Protein AF-A0A529VS58-F1 (afdb_monomer_lite)

Radius of gyration: 10.94 Å; chains: 1; bounding box: 32×13×22 Å

Sequence (46 aa):
AIAAQRSLSLAALVAEIDETRTRDANLSSALRLYVLAWAKRGGAGS

pLDDT: mean 91.97, std 10.41, range [50.31, 98.19]

Structure (mmCIF, N/CA/C/O backbone):
data_AF-A0A529VS58-F1
#
_entry.id   AF-A0A529VS58-F1
#
loop_
_atom_site.group_PDB
_atom_site.id
_atom_site.type_symbol
_atom_site.label_atom_id
_atom_site.label_alt_id
_atom_site.label_comp_id
_atom_site.label_asym_id
_atom_site.label_entity_id
_atom_site.label_seq_id
_atom_site.pdbx_PDB_ins_code
_atom_site.Cartn_x
_atom_site.Cartn_y
_atom_site.Cartn_z
_atom_site.occupancy
_atom_site.B_iso_or_equiv
_atom_site.auth_seq_id
_atom_site.auth_comp_id
_atom_site.auth_asym_id
_atom_site.auth_atom_id
_atom_site.pdbx_PDB_model_num
ATOM 1 N N . ALA A 1 1 ? -7.102 4.054 4.804 1.00 83.94 1 ALA A N 1
ATOM 2 C CA . ALA A 1 1 ? -8.024 2.979 4.379 1.00 83.94 1 ALA A CA 1
ATOM 3 C C . ALA A 1 1 ? -7.299 1.643 4.210 1.00 83.94 1 ALA A C 1
ATOM 5 O O . ALA A 1 1 ? -7.532 0.766 5.024 1.00 83.94 1 ALA A O 1
ATOM 6 N N . ILE A 1 2 ? -6.369 1.503 3.254 1.00 94.00 2 ILE A N 1
ATOM 7 C CA . ILE A 1 2 ? -5.730 0.209 2.922 1.00 94.00 2 ILE A CA 1
ATOM 8 C C . ILE A 1 2 ? -5.043 -0.470 4.119 1.00 94.00 2 ILE A C 1
ATOM 10 O O . ILE A 1 2 ? -5.349 -1.616 4.427 1.00 94.00 2 ILE A O 1
ATOM 14 N N . ALA A 1 3 ? -4.138 0.234 4.810 1.00 95.50 3 ALA A N 1
ATOM 15 C CA . ALA A 1 3 ? -3.407 -0.330 5.951 1.00 95.50 3 ALA A CA 1
ATOM 16 C C . ALA A 1 3 ? -4.357 -0.747 7.088 1.00 95.50 3 ALA A C 1
ATOM 18 O O . ALA A 1 3 ? -4.246 -1.847 7.612 1.00 95.50 3 ALA A O 1
ATOM 19 N N . ALA A 1 4 ? -5.357 0.089 7.388 1.00 94.56 4 ALA A N 1
ATOM 20 C CA . ALA A 1 4 ? -6.365 -0.191 8.409 1.00 94.56 4 ALA A CA 1
ATOM 21 C C . ALA A 1 4 ? -7.252 -1.400 8.058 1.00 94.56 4 ALA A C 1
ATOM 23 O O . ALA A 1 4 ? -7.467 -2.250 8.913 1.00 94.56 4 ALA A O 1
ATOM 24 N N . GLN A 1 5 ? -7.704 -1.522 6.801 1.00 93.88 5 GLN A N 1
ATOM 25 C CA . GLN A 1 5 ? -8.460 -2.691 6.315 1.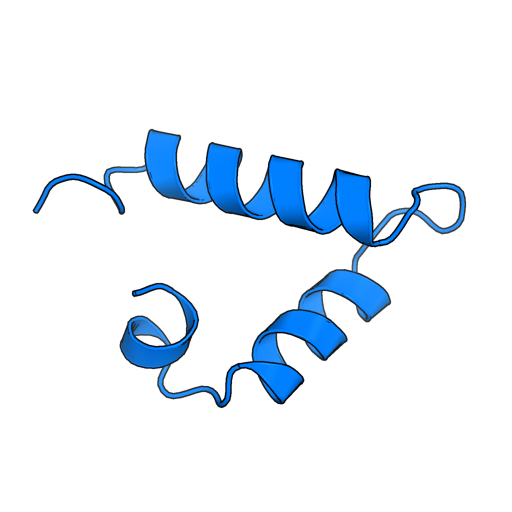00 93.88 5 GLN A CA 1
ATOM 26 C C . GLN A 1 5 ? -7.663 -3.994 6.441 1.00 93.88 5 GLN A C 1
ATOM 28 O O . GLN A 1 5 ? -8.245 -5.061 6.597 1.00 93.88 5 GLN A O 1
ATOM 33 N N . ARG A 1 6 ? -6.331 -3.903 6.369 1.00 94.00 6 ARG A N 1
ATOM 34 C CA . ARG A 1 6 ? -5.407 -5.035 6.499 1.00 94.00 6 ARG A CA 1
ATOM 35 C C . ARG A 1 6 ? -4.836 -5.197 7.914 1.00 94.00 6 ARG A C 1
ATOM 37 O O . ARG A 1 6 ? -3.957 -6.029 8.097 1.00 94.00 6 ARG A O 1
ATOM 44 N N . SER A 1 7 ? -5.281 -4.401 8.892 1.00 96.69 7 SER A N 1
ATOM 45 C CA . SER A 1 7 ? -4.731 -4.373 10.260 1.00 96.69 7 SER A CA 1
ATOM 46 C C . SER A 1 7 ? -3.203 -4.192 10.322 1.00 96.69 7 SER A C 1
ATOM 48 O O . SER A 1 7 ? -2.540 -4.717 11.213 1.00 96.69 7 SER A O 1
ATOM 50 N N . LEU A 1 8 ? -2.636 -3.428 9.384 1.00 96.56 8 LEU A N 1
ATOM 51 C CA . LEU A 1 8 ? -1.213 -3.094 9.317 1.00 96.56 8 LEU A CA 1
ATOM 52 C C . LEU A 1 8 ? -0.960 -1.654 9.768 1.00 96.56 8 LEU A C 1
ATOM 54 O O . LEU A 1 8 ?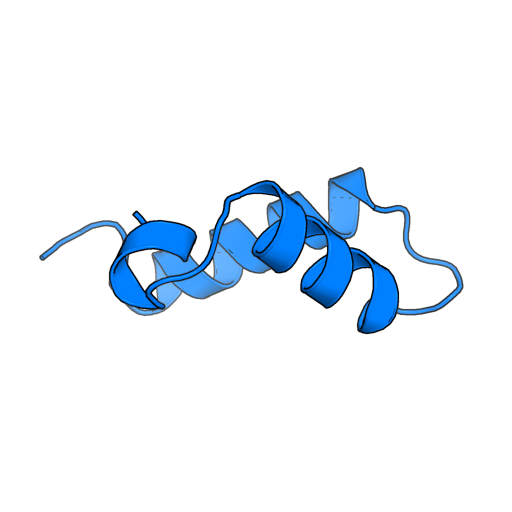 -1.792 -0.762 9.575 1.00 96.56 8 LEU A O 1
ATOM 58 N N . SER A 1 9 ? 0.244 -1.401 10.286 1.00 98.06 9 SER A N 1
ATOM 59 C CA . SER A 1 9 ? 0.747 -0.031 10.377 1.00 98.06 9 SER A CA 1
ATOM 60 C C . SER A 1 9 ? 1.017 0.525 8.973 1.00 98.06 9 SER A C 1
ATOM 62 O O . SER A 1 9 ? 1.272 -0.222 8.024 1.00 98.06 9 SER A O 1
ATOM 64 N N . LEU A 1 10 ? 0.996 1.853 8.827 1.00 96.75 10 LEU A N 1
ATOM 65 C CA . LEU A 1 10 ? 1.348 2.485 7.552 1.00 96.75 10 LEU A CA 1
ATOM 66 C C . LEU A 1 10 ? 2.780 2.126 7.130 1.00 96.75 10 LEU A C 1
ATOM 68 O O . LEU A 1 10 ? 3.013 1.836 5.962 1.00 96.75 10 LEU A O 1
ATOM 72 N N . ALA A 1 11 ? 3.715 2.100 8.082 1.00 97.94 11 ALA A N 1
ATOM 73 C CA . ALA A 1 11 ? 5.104 1.737 7.824 1.00 97.94 11 ALA A CA 1
ATOM 74 C C . ALA A 1 11 ? 5.237 0.293 7.318 1.00 97.94 11 ALA A C 1
ATOM 76 O O . ALA A 1 11 ? 5.951 0.064 6.347 1.00 97.94 11 ALA A O 1
ATOM 77 N N . ALA A 1 12 ? 4.504 -0.657 7.911 1.00 98.19 12 ALA A N 1
ATOM 78 C CA . ALA A 1 12 ? 4.505 -2.049 7.463 1.00 98.19 12 ALA A CA 1
ATOM 79 C C . ALA A 1 12 ? 3.959 -2.188 6.033 1.00 98.19 12 ALA A C 1
ATOM 81 O O . ALA A 1 12 ? 4.545 -2.892 5.218 1.00 98.19 12 ALA A O 1
ATOM 82 N N . LEU A 1 13 ? 2.888 -1.460 5.696 1.00 97.75 13 LEU A N 1
ATOM 83 C CA . LEU A 1 13 ? 2.363 -1.448 4.329 1.00 97.75 13 LEU A CA 1
ATOM 84 C C . LEU A 1 13 ? 3.368 -0.852 3.328 1.00 97.75 13 LEU A C 1
ATOM 86 O O . LEU A 1 13 ? 3.492 -1.350 2.213 1.00 97.75 13 LEU A O 1
ATOM 90 N N . VAL A 1 14 ? 4.074 0.217 3.702 1.00 97.44 14 VAL A N 1
ATOM 91 C CA . VAL A 1 14 ? 5.089 0.835 2.835 1.00 97.44 14 VAL A CA 1
ATOM 92 C C . VAL A 1 14 ? 6.279 -0.102 2.627 1.00 97.44 14 VAL A C 1
ATOM 94 O O . VAL A 1 14 ? 6.728 -0.229 1.491 1.00 97.44 14 VAL A O 1
ATOM 97 N N . ALA A 1 15 ? 6.746 -0.782 3.678 1.00 97.94 15 ALA A N 1
ATOM 98 C CA . ALA A 1 15 ? 7.821 -1.769 3.586 1.00 97.94 15 ALA A CA 1
ATOM 99 C C . ALA A 1 15 ? 7.445 -2.935 2.658 1.00 97.94 15 ALA A C 1
ATOM 101 O O . ALA A 1 15 ? 8.207 -3.264 1.759 1.00 97.94 15 ALA A O 1
ATOM 102 N N . GLU A 1 16 ? 6.229 -3.477 2.779 1.00 97.62 16 GLU A N 1
ATOM 103 C CA . GLU A 1 16 ? 5.739 -4.537 1.885 1.00 97.62 16 GLU A CA 1
ATOM 104 C C . GLU A 1 16 ? 5.734 -4.095 0.407 1.00 97.62 16 GLU A C 1
ATOM 106 O O . GLU A 1 16 ? 6.107 -4.854 -0.490 1.00 97.62 16 GLU A O 1
ATOM 111 N N . ILE A 1 17 ? 5.341 -2.849 0.125 1.00 97.25 17 ILE A N 1
ATOM 112 C CA . ILE A 1 17 ? 5.351 -2.305 -1.243 1.00 97.25 17 ILE A CA 1
ATOM 113 C C . ILE A 1 17 ? 6.788 -2.081 -1.742 1.00 97.25 17 ILE A C 1
ATOM 115 O O . ILE A 1 17 ? 7.069 -2.315 -2.918 1.00 97.25 17 ILE A O 1
ATOM 119 N N . ASP A 1 18 ? 7.702 -1.643 -0.873 1.00 97.25 18 ASP A N 1
ATOM 120 C CA . ASP A 1 18 ? 9.118 -1.470 -1.217 1.00 97.25 18 ASP A CA 1
ATOM 121 C C . ASP A 1 18 ? 9.834 -2.805 -1.472 1.00 97.25 18 ASP A C 1
ATOM 123 O O . ASP A 1 18 ? 10.687 -2.885 -2.352 1.00 97.25 18 ASP A O 1
ATOM 127 N N . GLU A 1 19 ? 9.455 -3.866 -0.762 1.00 96.81 19 GLU A N 1
ATOM 128 C CA . GLU A 1 19 ? 10.014 -5.209 -0.943 1.00 96.81 19 GLU A CA 1
ATOM 129 C C . GLU A 1 19 ? 9.503 -5.899 -2.217 1.00 96.81 19 GLU A C 1
ATOM 131 O O . GLU A 1 19 ? 10.228 -6.674 -2.841 1.00 96.81 19 GLU A O 1
ATOM 136 N N . THR A 1 20 ? 8.260 -5.619 -2.623 1.00 95.44 20 THR A N 1
ATOM 137 C CA . THR A 1 20 ? 7.591 -6.315 -3.741 1.00 95.44 20 THR A CA 1
ATOM 138 C C . THR A 1 20 ? 7.675 -5.590 -5.084 1.00 95.44 20 THR A C 1
ATOM 140 O O . THR A 1 20 ? 7.322 -6.166 -6.118 1.00 95.44 20 THR A O 1
ATOM 143 N N . ARG A 1 21 ? 8.140 -4.334 -5.117 1.00 94.50 21 ARG A N 1
ATOM 144 C CA . ARG A 1 21 ? 8.312 -3.588 -6.374 1.00 94.50 21 ARG A CA 1
ATOM 145 C C . ARG A 1 21 ? 9.406 -4.205 -7.255 1.00 94.50 21 ARG A C 1
ATOM 147 O O . ARG A 1 21 ? 10.367 -4.808 -6.781 1.00 94.50 21 ARG A O 1
ATOM 154 N N . THR A 1 22 ? 9.322 -3.962 -8.562 1.00 92.88 22 THR A N 1
ATOM 155 C CA . THR A 1 22 ? 10.436 -4.234 -9.483 1.00 92.88 22 THR A CA 1
ATOM 156 C C . THR A 1 22 ? 11.691 -3.488 -9.019 1.00 92.88 22 THR A C 1
ATOM 158 O O . THR A 1 22 ? 11.602 -2.325 -8.619 1.00 92.88 22 THR A O 1
ATOM 161 N N . ARG A 1 23 ? 12.863 -4.136 -9.084 1.00 86.06 23 ARG A N 1
ATOM 162 C CA . ARG A 1 23 ? 14.126 -3.574 -8.565 1.00 86.06 23 ARG A CA 1
ATOM 163 C C . ARG A 1 23 ? 14.453 -2.193 -9.138 1.00 86.06 23 ARG A C 1
ATOM 165 O O . ARG A 1 23 ? 14.931 -1.347 -8.388 1.00 86.06 23 ARG A O 1
ATOM 172 N N . ASP A 1 24 ? 14.095 -1.954 -10.398 1.00 91.69 24 ASP A N 1
ATOM 173 C CA . ASP A 1 24 ? 14.337 -0.688 -11.102 1.00 91.69 24 ASP A CA 1
ATOM 174 C C . ASP A 1 24 ? 13.223 0.358 -10.905 1.00 91.69 24 ASP A C 1
ATOM 176 O O . ASP A 1 24 ? 13.349 1.506 -11.331 1.00 91.69 24 ASP A O 1
ATOM 180 N N . ALA A 1 25 ? 12.113 -0.009 -10.258 1.00 92.81 25 ALA A N 1
ATOM 181 C CA . ALA A 1 25 ? 11.020 0.914 -9.982 1.00 92.81 25 ALA A CA 1
ATOM 182 C C . ALA A 1 25 ? 11.305 1.746 -8.725 1.00 92.81 25 ALA A C 1
ATOM 184 O O . ALA A 1 25 ? 11.706 1.226 -7.684 1.00 92.81 25 ALA A O 1
ATOM 185 N N . ASN A 1 26 ? 11.032 3.049 -8.803 1.00 96.69 26 ASN A N 1
ATOM 186 C CA . ASN A 1 26 ? 11.102 3.944 -7.655 1.00 96.69 26 ASN A CA 1
ATOM 187 C C . ASN A 1 26 ? 9.945 3.681 -6.674 1.00 96.69 26 ASN A C 1
AT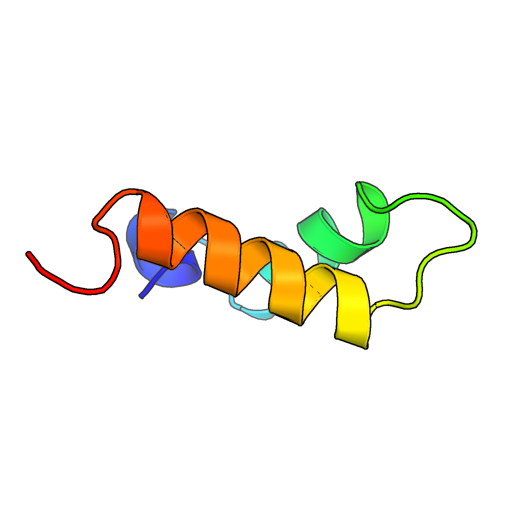OM 189 O O . ASN A 1 26 ? 8.800 3.494 -7.088 1.00 96.69 26 ASN A O 1
ATOM 193 N N . LEU A 1 27 ? 10.212 3.759 -5.366 1.00 96.50 27 LEU A N 1
ATOM 194 C CA . LEU A 1 27 ? 9.188 3.546 -4.337 1.00 96.50 27 LEU A CA 1
ATOM 195 C C . LEU A 1 27 ? 7.972 4.469 -4.521 1.00 96.50 27 LEU A C 1
ATOM 197 O O . LEU A 1 27 ? 6.831 4.037 -4.381 1.00 96.50 27 LEU A O 1
ATOM 201 N N . SER A 1 28 ? 8.179 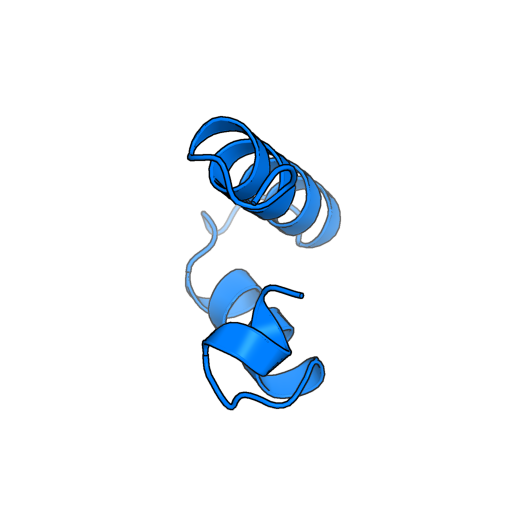5.730 -4.914 1.00 97.44 28 SER A N 1
ATOM 202 C CA . SER A 1 28 ? 7.062 6.658 -5.105 1.00 97.44 28 SER A CA 1
ATOM 203 C C . SER A 1 28 ? 6.154 6.262 -6.275 1.00 97.44 28 SER A C 1
ATOM 205 O O . SER A 1 28 ? 4.939 6.442 -6.189 1.00 97.44 28 SER A O 1
ATOM 207 N N . SER A 1 29 ? 6.693 5.730 -7.380 1.00 97.62 29 SER A N 1
ATOM 208 C CA . SER A 1 29 ? 5.864 5.256 -8.497 1.00 97.62 29 SER A CA 1
ATOM 209 C C . SER A 1 29 ? 5.159 3.949 -8.140 1.00 97.62 29 SER A C 1
ATOM 211 O O . SER A 1 29 ? 3.968 3.823 -8.425 1.00 97.62 29 SER A O 1
ATOM 213 N N . ALA A 1 30 ? 5.833 3.039 -7.431 1.00 97.62 30 ALA A N 1
ATOM 214 C CA . ALA A 1 30 ? 5.232 1.809 -6.916 1.00 97.62 30 ALA A CA 1
ATOM 215 C C . ALA A 1 30 ? 4.037 2.096 -5.989 1.00 97.62 30 ALA A C 1
ATOM 217 O O . ALA A 1 30 ? 2.955 1.547 -6.194 1.00 97.62 30 ALA A O 1
ATOM 218 N N . LEU A 1 31 ? 4.184 3.031 -5.043 1.00 97.38 31 LEU A N 1
ATOM 219 C CA . LEU A 1 31 ? 3.099 3.455 -4.149 1.00 97.38 31 LEU A CA 1
ATOM 220 C C . LEU A 1 31 ? 1.901 4.018 -4.924 1.00 97.38 31 LEU A C 1
ATOM 222 O O . LEU A 1 31 ? 0.759 3.640 -4.659 1.00 97.38 31 LEU A O 1
ATOM 226 N N . ARG A 1 32 ? 2.142 4.895 -5.910 1.00 96.81 32 ARG A N 1
ATOM 227 C CA . ARG A 1 32 ? 1.065 5.469 -6.739 1.00 96.81 32 ARG A CA 1
ATOM 228 C C . ARG A 1 32 ? 0.307 4.388 -7.507 1.00 96.81 32 ARG A C 1
ATOM 230 O O . ARG A 1 32 ? -0.922 4.400 -7.517 1.00 96.81 32 ARG A O 1
ATOM 237 N N . LEU A 1 33 ? 1.025 3.449 -8.121 1.00 96.19 33 LEU A N 1
ATOM 238 C CA . LEU A 1 33 ? 0.423 2.338 -8.859 1.00 96.19 33 LEU A CA 1
ATOM 239 C C . LEU A 1 33 ? -0.356 1.396 -7.937 1.00 96.19 33 LEU A C 1
ATOM 241 O O . LEU A 1 33 ? -1.462 0.987 -8.286 1.00 96.19 33 LEU A O 1
ATOM 245 N N . TYR A 1 34 ? 0.174 1.103 -6.749 1.00 95.88 34 TYR A N 1
ATOM 246 C CA . TYR A 1 34 ? -0.501 0.283 -5.747 1.00 95.88 34 TYR A CA 1
ATOM 247 C C . TYR A 1 34 ? -1.834 0.909 -5.309 1.00 95.88 34 TYR A C 1
ATOM 249 O O . TYR A 1 34 ? -2.875 0.249 -5.334 1.00 95.88 34 TYR A O 1
ATOM 257 N N . VAL A 1 35 ? -1.833 2.206 -4.979 1.00 95.38 35 VAL A N 1
ATOM 258 C CA . VAL A 1 35 ? -3.053 2.938 -4.597 1.00 95.38 35 VAL A CA 1
ATOM 259 C C . VAL A 1 35 ? -4.049 2.995 -5.756 1.00 95.38 35 VAL A C 1
ATOM 261 O O . VAL A 1 35 ? -5.235 2.747 -5.545 1.00 95.38 35 VAL A O 1
ATOM 264 N N . LEU A 1 36 ? -3.584 3.258 -6.982 1.00 95.88 36 LEU A N 1
ATOM 265 C CA . LEU A 1 36 ? -4.431 3.252 -8.177 1.00 95.88 36 LEU A CA 1
ATOM 266 C C . LEU A 1 36 ? -5.087 1.881 -8.401 1.00 95.88 36 LEU A C 1
ATOM 268 O O . LEU A 1 36 ? -6.284 1.808 -8.681 1.00 95.88 36 LEU A O 1
ATOM 272 N N . ALA A 1 37 ? -4.326 0.794 -8.265 1.00 94.94 37 ALA A N 1
ATOM 273 C CA . ALA A 1 37 ? -4.839 -0.563 -8.411 1.00 94.94 37 ALA A CA 1
ATOM 274 C C . ALA A 1 37 ? -5.883 -0.897 -7.336 1.00 94.94 37 ALA A C 1
ATOM 276 O O . ALA A 1 37 ? -6.910 -1.496 -7.647 1.00 94.94 37 ALA A O 1
ATOM 277 N N . TRP A 1 38 ? -5.655 -0.480 -6.089 1.00 93.62 38 TRP A N 1
ATOM 278 C CA . TRP A 1 38 ? -6.620 -0.657 -5.005 1.00 93.62 38 TRP A CA 1
ATOM 279 C C . TRP A 1 38 ? -7.903 0.158 -5.228 1.00 93.62 38 TRP A C 1
ATOM 281 O O . TRP A 1 38 ? -9.002 -0.380 -5.092 1.00 93.62 38 TRP A O 1
ATOM 291 N N . ALA A 1 39 ? -7.785 1.420 -5.651 1.00 92.94 39 ALA A N 1
ATOM 292 C CA . ALA A 1 39 ? -8.937 2.275 -5.937 1.00 92.94 39 ALA A CA 1
ATOM 293 C C . ALA A 1 39 ? -9.812 1.692 -7.060 1.00 92.94 39 ALA A C 1
ATOM 295 O O . ALA A 1 39 ? -11.033 1.643 -6.925 1.00 92.94 39 ALA A O 1
ATOM 296 N N . LYS A 1 40 ? -9.192 1.159 -8.124 1.00 94.12 40 LYS A N 1
ATOM 297 C CA . LYS A 1 40 ? -9.896 0.482 -9.229 1.00 94.12 40 LYS A CA 1
ATOM 298 C C . LYS A 1 40 ? -10.665 -0.772 -8.803 1.00 94.12 40 LYS A C 1
ATOM 300 O O . LYS A 1 40 ? -11.614 -1.146 -9.480 1.00 94.12 40 LYS A O 1
ATOM 305 N N . ARG A 1 41 ? -10.271 -1.421 -7.704 1.00 90.06 41 ARG A N 1
ATOM 306 C CA . ARG A 1 41 ? -10.941 -2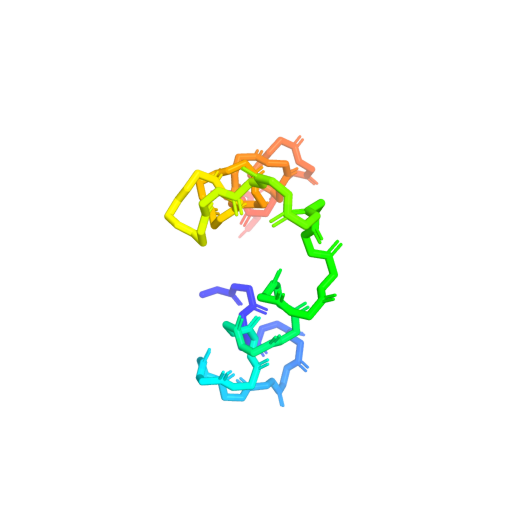.615 -7.157 1.00 90.06 41 ARG A CA 1
ATOM 307 C C . ARG A 1 41 ? -12.132 -2.278 -6.246 1.00 90.06 41 ARG A C 1
ATOM 309 O O . ARG A 1 41 ? -12.673 -3.180 -5.624 1.00 90.06 41 ARG A O 1
ATOM 316 N N . GLY A 1 42 ? -12.526 -1.005 -6.157 1.00 83.75 42 GLY A N 1
ATOM 317 C CA . GLY A 1 42 ? -13.645 -0.548 -5.324 1.00 83.75 42 GLY A CA 1
ATOM 318 C C . GLY A 1 42 ? -13.235 -0.029 -3.944 1.00 83.75 42 GLY A C 1
ATOM 319 O O . GLY A 1 42 ? -14.084 0.407 -3.178 1.00 83.75 42 GLY A O 1
ATOM 320 N N . GLY A 1 43 ? -11.937 0.007 -3.624 1.00 67.75 43 GLY A N 1
ATOM 321 C CA . GLY A 1 43 ? -11.461 0.443 -2.308 1.00 67.75 43 GLY A CA 1
ATOM 322 C C . GLY A 1 43 ? -11.789 1.900 -1.953 1.00 67.75 43 GLY A C 1
ATOM 323 O O . GLY A 1 43 ? -11.887 2.240 -0.777 1.00 67.75 43 GLY A O 1
ATOM 324 N N . ALA A 1 44 ? -11.993 2.760 -2.955 1.00 63.22 44 ALA A N 1
ATOM 325 C CA . ALA A 1 44 ? -12.315 4.175 -2.764 1.00 63.22 44 ALA A CA 1
ATOM 326 C C . ALA A 1 44 ? -13.828 4.470 -2.661 1.00 63.22 44 ALA A C 1
ATOM 328 O O . ALA A 1 44 ? -14.198 5.630 -2.502 1.00 63.22 44 ALA A O 1
ATOM 329 N N . GLY A 1 45 ? -14.690 3.452 -2.756 1.00 60.97 45 GLY A N 1
ATOM 330 C CA . GLY A 1 45 ? -16.143 3.615 -2.746 1.00 60.97 45 GLY A CA 1
ATOM 331 C C . GLY A 1 45 ? -16.852 2.362 -2.244 1.00 60.97 45 GLY A C 1
ATOM 332 O O . GLY A 1 45 ? -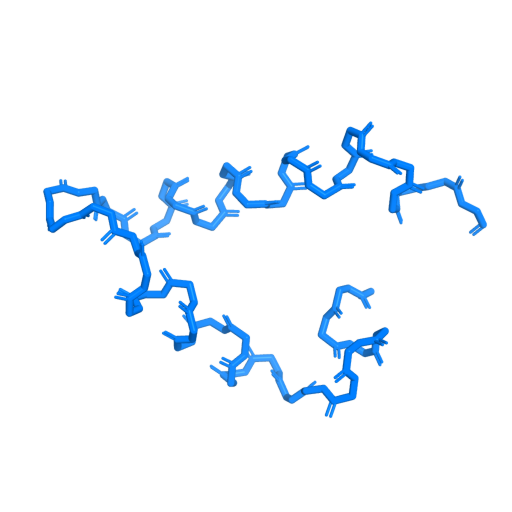17.327 1.549 -3.034 1.00 60.97 45 GLY A O 1
ATOM 333 N N . SER A 1 46 ? -16.906 2.202 -0.927 1.00 50.31 46 SER A N 1
ATOM 334 C CA . SER A 1 46 ? -17.874 1.379 -0.191 1.00 50.31 46 SER A CA 1
ATOM 335 C C . SER A 1 46 ? -18.130 2.052 1.147 1.00 50.31 46 SER A C 1
ATOM 337 O O . SER A 1 46 ? -17.136 2.548 1.729 1.00 50.31 46 SER A O 1
#

Foldseek 3Di:
DVCVVVVHDPVVVLVVQVVPDDPPDDSVVSVVVVVVVCVVVCVVPD

Secondary structure (DSSP, 8-state):
-HHHHTT--HHHHHHHHHHHS-TTS-HHHHHHHHHHHHIIIIIT--